Protein AF-A0A9E0RTA8-F1 (afdb_monomer_lite)

Structure (mmCIF, N/CA/C/O backbone):
data_AF-A0A9E0RTA8-F1
#
_entry.id   AF-A0A9E0RTA8-F1
#
loop_
_atom_site.group_PDB
_atom_site.id
_atom_site.type_symbol
_atom_site.label_atom_id
_atom_site.label_alt_id
_atom_site.label_comp_id
_atom_site.label_asym_id
_atom_site.label_entity_id
_atom_site.label_seq_id
_atom_site.pdbx_PDB_ins_code
_atom_site.Cartn_x
_atom_site.Cartn_y
_atom_site.Cartn_z
_atom_site.occupancy
_atom_site.B_iso_or_equiv
_atom_site.auth_seq_i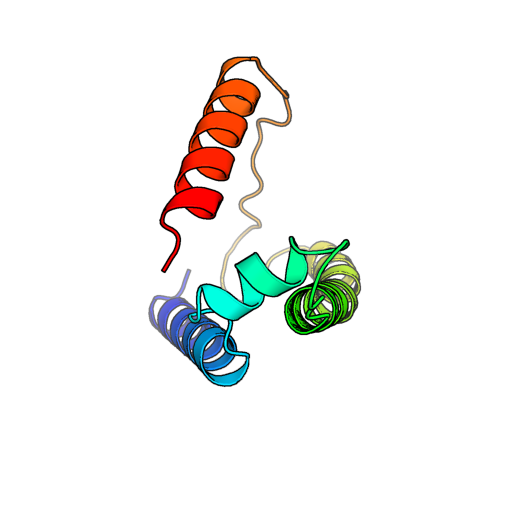d
_atom_site.auth_comp_id
_atom_site.auth_asym_id
_atom_site.auth_atom_id
_atom_site.pdbx_PDB_model_num
ATOM 1 N N . MET A 1 1 ? 7.817 6.284 -18.729 1.00 66.50 1 MET A N 1
ATOM 2 C CA . MET A 1 1 ? 6.458 6.482 -18.162 1.00 66.50 1 MET A CA 1
ATOM 3 C C . MET A 1 1 ? 5.661 7.584 -18.873 1.00 66.50 1 MET A C 1
ATOM 5 O O . MET A 1 1 ? 6.072 8.739 -18.867 1.00 66.50 1 MET A O 1
ATOM 9 N N . ASN A 1 2 ? 4.499 7.264 -19.452 1.00 87.12 2 ASN A N 1
ATOM 10 C CA . ASN A 1 2 ? 3.572 8.265 -20.001 1.00 87.12 2 ASN A CA 1
ATOM 11 C C . ASN A 1 2 ? 2.716 8.889 -18.875 1.00 87.12 2 ASN A C 1
ATOM 13 O O . ASN A 1 2 ? 1.986 8.169 -18.193 1.00 87.12 2 ASN A O 1
ATOM 17 N N . ILE A 1 3 ? 2.777 10.215 -18.697 1.00 90.69 3 ILE A N 1
ATOM 18 C CA . ILE A 1 3 ? 2.045 10.963 -17.651 1.00 90.69 3 ILE A CA 1
ATOM 19 C C . ILE A 1 3 ? 0.536 10.701 -17.707 1.00 90.69 3 ILE A C 1
ATOM 21 O O . ILE A 1 3 ? -0.102 10.569 -16.665 1.00 90.69 3 ILE A O 1
ATOM 25 N N . LEU A 1 4 ? -0.036 10.562 -18.906 1.00 94.19 4 LEU A N 1
ATOM 26 C CA . LEU A 1 4 ? -1.463 10.284 -19.064 1.00 94.19 4 LEU A CA 1
ATOM 27 C C . LEU A 1 4 ? -1.851 8.940 -18.432 1.00 94.19 4 LEU A C 1
ATOM 29 O O . LEU A 1 4 ? -2.893 8.823 -17.798 1.00 94.19 4 LEU A O 1
ATOM 33 N N . ILE A 1 5 ? -0.988 7.932 -18.563 1.00 93.50 5 ILE A N 1
ATOM 34 C CA . ILE A 1 5 ? -1.222 6.598 -18.000 1.00 93.50 5 ILE A CA 1
ATOM 35 C C . ILE A 1 5 ? -1.075 6.627 -16.481 1.00 93.50 5 ILE A C 1
ATOM 37 O O . ILE A 1 5 ? -1.884 6.015 -15.787 1.00 93.50 5 ILE A O 1
ATOM 41 N N . ALA A 1 6 ? -0.101 7.378 -15.961 1.00 93.25 6 ALA A N 1
ATOM 42 C CA . ALA A 1 6 ? 0.037 7.590 -14.523 1.00 93.25 6 ALA A CA 1
ATOM 43 C C . ALA A 1 6 ? -1.205 8.281 -13.932 1.00 93.25 6 ALA A C 1
ATOM 45 O O . ALA A 1 6 ? -1.696 7.861 -12.887 1.00 93.25 6 ALA A O 1
ATOM 46 N N . LEU A 1 7 ? -1.760 9.280 -14.631 1.00 96.56 7 LEU A N 1
ATOM 47 C CA . LEU A 1 7 ? -2.990 9.957 -14.221 1.00 96.56 7 LEU A CA 1
ATOM 48 C C . LEU A 1 7 ? -4.189 9.000 -14.208 1.00 96.56 7 LEU A C 1
ATOM 50 O O . LEU A 1 7 ? -4.910 8.946 -13.218 1.00 96.56 7 LEU A O 1
ATOM 54 N N . ILE A 1 8 ? -4.385 8.219 -15.275 1.00 96.81 8 ILE A N 1
ATOM 55 C CA . ILE A 1 8 ? -5.483 7.243 -15.354 1.00 96.81 8 ILE A CA 1
ATOM 56 C C . ILE A 1 8 ? -5.354 6.195 -14.243 1.00 96.81 8 ILE A C 1
ATOM 58 O O . ILE A 1 8 ? -6.338 5.897 -13.571 1.00 96.81 8 ILE A O 1
ATOM 62 N N . ALA A 1 9 ? -4.150 5.668 -14.006 1.00 95.12 9 ALA A N 1
ATOM 63 C CA . ALA A 1 9 ? -3.903 4.716 -12.927 1.00 95.12 9 ALA A CA 1
ATOM 64 C C . ALA A 1 9 ? -4.203 5.327 -11.547 1.00 95.12 9 ALA A C 1
ATOM 66 O O . ALA A 1 9 ? -4.858 4.686 -10.729 1.00 95.12 9 ALA A O 1
ATOM 67 N N . GLY A 1 10 ? -3.787 6.576 -11.313 1.00 96.44 10 GLY A N 1
ATOM 68 C CA . GLY A 1 10 ? -4.085 7.309 -10.082 1.00 96.44 10 GLY A CA 1
ATOM 69 C C . GLY A 1 10 ? -5.583 7.545 -9.873 1.00 96.44 10 GLY A C 1
ATOM 70 O O . GLY A 1 10 ? -6.080 7.345 -8.768 1.00 96.44 10 GLY A O 1
ATOM 71 N N . LEU A 1 11 ? -6.322 7.896 -10.931 1.00 97.94 11 LEU A N 1
ATOM 72 C CA . LEU A 1 11 ? -7.777 8.062 -10.873 1.00 97.94 11 LEU A CA 1
ATOM 73 C C . LEU A 1 11 ? -8.496 6.741 -10.586 1.00 97.94 11 LEU A C 1
ATOM 75 O O . LEU A 1 11 ? -9.391 6.712 -9.747 1.00 97.94 11 LEU A O 1
ATOM 79 N N . LEU A 1 12 ? -8.092 5.647 -11.238 1.00 96.88 12 LEU A N 1
ATOM 80 C CA . LEU A 1 12 ? -8.653 4.318 -10.979 1.00 96.88 12 LEU A CA 1
ATOM 81 C C . LEU A 1 12 ? -8.380 3.863 -9.541 1.00 96.88 12 LEU A C 1
ATOM 83 O O . LEU A 1 12 ? -9.281 3.351 -8.880 1.00 96.88 12 LEU A O 1
ATOM 87 N N . PHE A 1 13 ? -7.161 4.085 -9.043 1.00 94.94 13 PHE A N 1
ATOM 88 C CA . PHE A 1 13 ? -6.790 3.775 -7.665 1.00 94.94 13 PHE A CA 1
ATOM 89 C C . PHE A 1 13 ? -7.601 4.599 -6.658 1.00 94.94 13 PHE A C 1
ATOM 91 O O . PHE A 1 13 ? -8.211 4.030 -5.756 1.00 94.94 13 PHE A O 1
ATOM 98 N N . GLY A 1 14 ? -7.676 5.920 -6.844 1.00 94.88 14 GLY A N 1
ATOM 99 C CA . GLY A 1 14 ? -8.451 6.808 -5.976 1.00 94.88 14 GLY A CA 1
ATOM 100 C C . GLY A 1 14 ? -9.949 6.495 -5.987 1.00 94.88 14 GLY A C 1
ATOM 101 O O . GLY A 1 14 ? -10.573 6.445 -4.930 1.00 94.88 14 GLY A O 1
ATOM 102 N N . ALA A 1 15 ? -10.523 6.203 -7.159 1.00 96.25 15 ALA A N 1
ATOM 103 C CA . ALA A 1 15 ? -11.913 5.764 -7.269 1.00 96.25 15 ALA A CA 1
ATOM 104 C C . ALA A 1 15 ? -12.146 4.434 -6.535 1.00 96.25 15 ALA A C 1
ATOM 106 O O . ALA A 1 15 ? -13.133 4.297 -5.818 1.00 96.25 15 ALA A O 1
ATOM 107 N N . GLY A 1 16 ? -11.222 3.475 -6.661 1.00 93.44 16 GLY A N 1
ATOM 108 C CA . GLY A 1 16 ? -11.273 2.213 -5.924 1.00 93.44 16 GLY A CA 1
ATOM 109 C C . GLY A 1 16 ? -11.230 2.409 -4.407 1.00 93.44 16 GLY A C 1
ATOM 110 O O . GLY A 1 16 ? -12.025 1.800 -3.692 1.00 93.44 16 GLY A O 1
ATOM 111 N N . LEU A 1 17 ? -10.362 3.296 -3.910 1.00 92.19 17 LEU A N 1
ATOM 112 C CA . LEU A 1 17 ? -10.302 3.646 -2.486 1.00 92.19 17 LEU A CA 1
ATOM 113 C C . LEU A 1 17 ? -11.619 4.253 -1.988 1.00 92.19 17 LEU A C 1
ATOM 115 O O . LEU A 1 17 ? -12.140 3.808 -0.969 1.00 92.19 17 LEU A O 1
ATOM 119 N N . ALA A 1 18 ? -12.184 5.209 -2.731 1.00 92.38 18 ALA A N 1
ATOM 120 C CA . ALA A 1 18 ? -13.442 5.854 -2.364 1.00 92.38 18 ALA A CA 1
ATOM 121 C C . ALA A 1 18 ? -14.624 4.868 -2.370 1.00 92.38 18 ALA A C 1
ATOM 123 O O . ALA A 1 18 ? -15.419 4.849 -1.435 1.00 92.38 18 ALA A O 1
ATOM 124 N N . ILE A 1 19 ? -14.728 4.015 -3.397 1.00 92.38 19 ILE A N 1
ATOM 125 C CA . ILE A 1 19 ? -15.817 3.030 -3.522 1.00 92.38 19 ILE A CA 1
ATOM 126 C C . ILE A 1 19 ? -15.704 1.932 -2.457 1.00 92.38 19 ILE A C 1
ATOM 128 O O . ILE A 1 19 ? -16.719 1.460 -1.955 1.00 92.38 19 ILE A O 1
ATOM 132 N N . SER A 1 20 ? -14.484 1.516 -2.109 1.00 89.19 20 SER A N 1
ATOM 133 C CA . SER A 1 20 ? -14.258 0.469 -1.103 1.00 89.19 20 SER A CA 1
ATOM 134 C C . SER A 1 20 ? -14.428 0.942 0.343 1.00 89.19 20 SER A C 1
ATOM 136 O O . SER A 1 20 ? -14.397 0.108 1.244 1.00 89.19 20 SER A O 1
ATOM 138 N N . GLY A 1 21 ? -14.597 2.249 0.579 1.00 88.06 21 GLY A N 1
ATOM 139 C CA . GLY A 1 21 ? -14.672 2.813 1.929 1.00 88.06 21 GLY A CA 1
ATOM 140 C C . GLY A 1 21 ? -13.332 2.807 2.668 1.00 88.06 21 GLY A C 1
ATOM 141 O O . GLY A 1 21 ? -13.297 3.010 3.873 1.00 88.06 21 GLY A O 1
ATOM 142 N N . MET A 1 22 ? -12.213 2.600 1.965 1.00 87.94 22 MET A N 1
ATOM 143 C CA . MET A 1 22 ? -10.867 2.600 2.560 1.00 87.94 22 MET A CA 1
ATOM 144 C C . MET A 1 22 ? -10.372 3.991 2.975 1.00 87.94 22 MET A C 1
ATOM 146 O O . MET A 1 22 ? -9.294 4.111 3.545 1.00 87.94 22 MET A O 1
ATOM 150 N N . THR A 1 23 ? -11.151 5.028 2.676 1.00 86.44 23 THR A N 1
ATOM 151 C CA . THR A 1 23 ? -10.977 6.397 3.178 1.00 86.44 23 THR A CA 1
ATOM 152 C C . THR A 1 23 ? -11.776 6.656 4.460 1.00 86.44 23 THR A C 1
ATOM 154 O O . THR A 1 23 ? -11.984 7.809 4.821 1.00 86.44 23 THR A O 1
ATOM 157 N N . ASP A 1 24 ? -12.374 5.617 5.050 1.00 87.00 24 ASP A N 1
ATOM 158 C CA . ASP A 1 24 ? -13.066 5.697 6.331 1.00 87.00 24 ASP A CA 1
ATOM 159 C C . ASP A 1 24 ? -12.242 4.971 7.397 1.00 87.00 24 ASP A C 1
ATOM 161 O O . ASP A 1 24 ? -12.025 3.755 7.354 1.00 87.00 24 ASP A O 1
ATOM 165 N N . THR A 1 25 ? -11.810 5.736 8.390 1.00 84.62 25 THR A N 1
ATOM 166 C CA . THR A 1 25 ? -11.001 5.277 9.521 1.00 84.62 25 THR A CA 1
ATOM 167 C C . THR A 1 25 ? -11.704 4.180 10.321 1.00 84.62 25 THR A C 1
ATOM 169 O O . THR A 1 25 ? -11.051 3.280 10.856 1.00 84.62 25 THR A O 1
ATOM 172 N N . GLN A 1 26 ? -13.042 4.184 10.347 1.00 86.88 26 GLN A N 1
ATOM 173 C CA . GLN A 1 26 ? -13.842 3.185 11.053 1.00 86.88 26 GLN A CA 1
ATOM 174 C C . GLN A 1 26 ? -13.727 1.797 10.424 1.00 86.88 26 GLN A C 1
ATOM 176 O O . GLN A 1 26 ? -13.818 0.799 11.136 1.00 86.88 26 GLN A O 1
ATOM 181 N N . VAL A 1 27 ? -13.476 1.705 9.113 1.00 85.56 27 VAL A N 1
ATOM 182 C CA . VAL A 1 27 ? -13.263 0.416 8.437 1.00 85.56 27 VAL A CA 1
ATOM 183 C C . VAL A 1 27 ? -11.987 -0.249 8.946 1.00 85.56 27 VAL A C 1
ATOM 185 O O . VAL A 1 27 ? -11.967 -1.455 9.195 1.00 85.56 27 VAL A O 1
ATOM 188 N N . ILE A 1 28 ? -10.930 0.540 9.143 1.00 83.50 28 ILE A N 1
ATOM 189 C CA . ILE A 1 28 ? -9.643 0.058 9.651 1.00 83.50 28 ILE A CA 1
ATOM 190 C C . ILE A 1 28 ? -9.748 -0.262 11.144 1.00 83.50 28 ILE A C 1
ATOM 192 O O . ILE A 1 28 ? -9.337 -1.341 11.567 1.00 83.50 28 ILE A O 1
ATOM 196 N N . LEU A 1 29 ? -10.324 0.643 11.941 1.00 86.38 29 LEU A N 1
ATOM 197 C CA . LEU A 1 29 ? -10.490 0.439 13.382 1.00 86.38 29 LEU A CA 1
ATOM 198 C C . LEU A 1 29 ? -11.381 -0.769 13.684 1.00 86.38 29 LEU A C 1
ATOM 200 O O . LEU A 1 29 ? -10.999 -1.609 14.495 1.00 86.38 29 LEU A O 1
ATOM 204 N N . GLY A 1 30 ? -12.507 -0.914 12.983 1.00 88.62 30 GLY A N 1
ATOM 205 C CA . GLY A 1 30 ? -13.386 -2.074 13.119 1.00 88.62 30 GLY A CA 1
ATOM 206 C C . GLY A 1 30 ? -12.704 -3.381 12.713 1.00 88.62 30 GLY A C 1
ATOM 207 O O . GLY A 1 30 ? -12.939 -4.416 13.327 1.00 88.62 30 GLY A O 1
ATOM 208 N N . PHE A 1 31 ? -11.800 -3.360 11.730 1.00 88.38 31 PHE A N 1
ATOM 209 C CA . PHE A 1 31 ? -10.997 -4.540 11.397 1.00 88.38 31 PHE A CA 1
ATOM 210 C C . PHE A 1 31 ? -9.995 -4.920 12.499 1.00 88.38 31 PHE A C 1
ATOM 212 O O . PHE A 1 31 ? -9.715 -6.107 12.688 1.00 88.38 31 PHE A O 1
ATOM 219 N N . LEU A 1 32 ? -9.458 -3.941 13.231 1.00 86.81 32 LEU A N 1
ATOM 220 C CA . LEU A 1 32 ? -8.550 -4.180 14.356 1.00 86.81 32 LEU A CA 1
ATOM 221 C C . LEU A 1 32 ? -9.287 -4.590 15.643 1.00 86.81 32 LEU A C 1
ATOM 223 O O . LEU A 1 32 ? -8.680 -5.231 16.503 1.00 86.81 32 LEU A O 1
ATOM 227 N N . ASP A 1 33 ? -10.580 -4.282 15.768 1.00 88.94 33 ASP A N 1
ATOM 228 C CA . ASP A 1 33 ? -11.414 -4.615 16.930 1.00 88.94 33 ASP A CA 1
ATOM 229 C C . ASP A 1 33 ? -11.903 -6.078 16.928 1.00 88.94 33 ASP A C 1
ATOM 231 O O . ASP A 1 33 ? -13.093 -6.378 16.913 1.00 88.94 33 ASP A O 1
ATOM 235 N N . ILE A 1 34 ? -10.964 -7.027 16.933 1.00 89.38 34 ILE A N 1
ATOM 236 C CA . ILE A 1 34 ? -11.244 -8.476 16.847 1.00 89.38 34 ILE A CA 1
ATOM 237 C C . ILE A 1 34 ? -12.070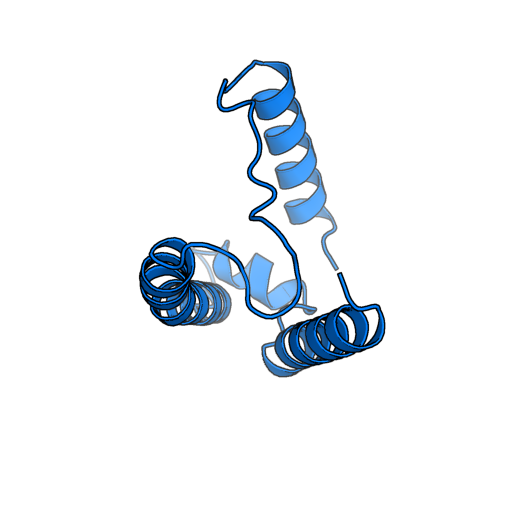 -8.987 18.045 1.00 89.38 34 ILE A C 1
ATOM 239 O O . ILE A 1 34 ? -12.772 -9.991 17.933 1.00 89.38 34 ILE A O 1
ATOM 243 N N . PHE A 1 35 ? -11.976 -8.320 19.200 1.00 92.75 35 PHE A N 1
ATOM 244 C CA . PHE A 1 35 ? -12.679 -8.707 20.428 1.00 92.75 35 PHE A CA 1
ATOM 245 C C . PHE A 1 35 ? -13.994 -7.941 20.654 1.00 92.75 35 PHE A C 1
ATOM 247 O O . PHE A 1 35 ? -14.701 -8.252 21.614 1.00 92.75 35 PHE A O 1
ATOM 254 N N . GLY A 1 36 ? -14.310 -6.960 19.805 1.00 88.75 36 GLY A N 1
ATOM 255 C CA . GLY A 1 36 ? -15.513 -6.136 19.876 1.00 88.75 36 GLY A CA 1
ATOM 256 C C . GLY A 1 36 ? -16.389 -6.291 18.634 1.00 88.75 36 GLY A C 1
ATOM 257 O O . GLY A 1 36 ? -16.758 -7.409 18.269 1.00 88.75 36 GLY A O 1
ATOM 258 N N . ASP A 1 37 ? -16.759 -5.174 18.006 1.00 88.25 37 ASP A N 1
ATOM 259 C CA . ASP A 1 37 ? -17.622 -5.168 16.816 1.00 88.25 37 ASP A CA 1
ATOM 260 C C . ASP A 1 37 ? -16.781 -5.309 15.542 1.00 88.25 37 ASP A C 1
ATOM 262 O O . ASP A 1 37 ? -16.552 -4.362 14.784 1.00 88.25 37 ASP A O 1
ATOM 266 N N . TRP A 1 38 ? -16.236 -6.512 15.356 1.00 92.69 38 TRP A N 1
ATOM 267 C CA . TRP A 1 38 ? -15.256 -6.766 14.311 1.00 92.69 38 TRP A CA 1
ATOM 268 C C . TRP A 1 38 ? -15.835 -6.590 12.899 1.00 92.69 38 TRP A C 1
ATOM 270 O O . TRP A 1 38 ? -16.756 -7.298 12.482 1.00 92.69 38 TRP A O 1
ATOM 280 N N . ASN A 1 39 ? -15.220 -5.699 12.118 1.00 90.62 39 ASN A N 1
ATOM 281 C CA . ASN A 1 39 ? -15.592 -5.407 10.736 1.00 90.62 39 ASN A CA 1
ATOM 282 C C . ASN A 1 39 ? -14.635 -6.094 9.733 1.00 90.62 39 ASN A C 1
ATOM 284 O O . ASN A 1 39 ? -13.477 -5.687 9.599 1.00 90.62 39 ASN A O 1
ATOM 288 N N . PRO A 1 40 ? -15.095 -7.087 8.946 1.00 92.62 40 PRO A N 1
ATOM 289 C CA . PRO A 1 40 ? -14.242 -7.817 8.008 1.00 92.62 40 PRO A CA 1
ATOM 290 C C . PRO A 1 40 ? -13.969 -7.072 6.689 1.00 92.62 40 PRO A C 1
ATOM 292 O O . PRO A 1 40 ? -13.234 -7.593 5.846 1.00 92.62 40 PRO A O 1
ATOM 295 N N . ALA A 1 41 ? -14.548 -5.886 6.463 1.00 90.88 41 ALA A N 1
ATOM 296 C CA . ALA A 1 41 ? -14.453 -5.174 5.186 1.00 90.88 41 ALA A CA 1
ATOM 297 C C . ALA A 1 41 ? -12.998 -4.955 4.739 1.00 90.88 41 ALA A C 1
ATOM 299 O O . ALA A 1 41 ? -12.663 -5.230 3.583 1.00 90.88 41 ALA A O 1
ATOM 300 N N . ALA A 1 42 ? -12.109 -4.563 5.660 1.00 89.12 42 ALA A N 1
ATOM 301 C CA . ALA A 1 42 ? -10.702 -4.358 5.329 1.00 89.12 42 ALA A CA 1
ATOM 302 C C . ALA A 1 42 ? -10.018 -5.652 4.850 1.00 89.12 42 ALA A C 1
ATOM 304 O O . ALA A 1 42 ? -9.297 -5.641 3.851 1.00 89.12 42 ALA A O 1
ATOM 305 N N . ALA A 1 43 ? -10.308 -6.785 5.500 1.00 92.19 43 ALA A N 1
ATOM 306 C CA . ALA A 1 43 ? -9.778 -8.091 5.113 1.00 92.19 43 ALA A CA 1
ATOM 307 C C . ALA A 1 43 ? -10.246 -8.515 3.715 1.00 92.19 43 ALA A C 1
ATOM 309 O O . ALA A 1 43 ? -9.459 -9.053 2.937 1.00 92.19 43 ALA A O 1
ATOM 310 N N . ILE A 1 44 ? -11.512 -8.255 3.375 1.00 93.62 44 ILE A N 1
ATOM 311 C CA . ILE A 1 44 ? -12.088 -8.594 2.066 1.00 93.62 44 ILE A CA 1
ATOM 312 C C . ILE A 1 44 ? -11.443 -7.755 0.959 1.00 93.62 44 ILE A C 1
ATOM 314 O O . ILE A 1 44 ? -11.057 -8.287 -0.086 1.00 93.62 44 ILE A O 1
ATOM 318 N N . VAL A 1 45 ? -11.277 -6.451 1.183 1.00 92.38 45 VAL A N 1
ATOM 319 C CA . VAL A 1 45 ? -10.624 -5.560 0.215 1.00 92.38 45 VAL A CA 1
ATOM 320 C C . VAL A 1 45 ? -9.156 -5.950 0.033 1.00 92.38 45 VAL A C 1
ATOM 322 O O . VAL A 1 45 ? -8.716 -6.132 -1.100 1.00 92.38 45 VAL A O 1
ATOM 325 N N . MET A 1 46 ? -8.409 -6.173 1.118 1.00 93.31 46 MET A N 1
ATOM 326 C CA . MET A 1 46 ? -7.023 -6.650 1.035 1.00 93.31 46 MET A CA 1
ATOM 327 C C . MET A 1 46 ? -6.928 -8.007 0.328 1.00 93.31 46 MET A C 1
ATOM 329 O O . MET A 1 46 ? -6.098 -8.190 -0.562 1.00 93.31 46 MET A O 1
ATOM 333 N N . GLY A 1 47 ? -7.796 -8.954 0.688 1.00 95.69 47 GLY A N 1
ATOM 334 C CA . GLY A 1 47 ? -7.831 -10.291 0.104 1.00 95.69 47 GLY A CA 1
ATOM 335 C C . GLY A 1 47 ? -8.115 -10.258 -1.396 1.00 95.69 47 GLY A C 1
ATOM 336 O O . GLY A 1 47 ? -7.377 -10.859 -2.173 1.00 95.69 47 GLY A O 1
ATOM 337 N N . SER A 1 48 ? -9.131 -9.508 -1.826 1.00 93.88 48 SER A N 1
ATOM 338 C CA . SER A 1 48 ? -9.455 -9.343 -3.249 1.00 93.88 48 SER A CA 1
ATOM 339 C C . SER A 1 48 ? -8.336 -8.638 -4.023 1.00 93.88 48 SER A C 1
ATOM 341 O O . SER A 1 48 ? -7.966 -9.089 -5.110 1.00 93.88 48 SER A O 1
ATOM 343 N N . ALA A 1 49 ? -7.723 -7.601 -3.442 1.00 93.50 49 ALA A N 1
ATOM 344 C CA . ALA A 1 49 ? -6.580 -6.920 -4.037 1.00 93.50 49 ALA A CA 1
ATOM 345 C C . ALA A 1 49 ? -5.397 -7.877 -4.249 1.00 93.50 49 ALA A C 1
ATOM 347 O O . ALA A 1 49 ? -4.804 -7.877 -5.329 1.00 93.50 49 ALA A O 1
ATOM 348 N N . LEU A 1 50 ? -5.076 -8.728 -3.267 1.00 96.31 50 LEU A N 1
ATOM 349 C CA . LEU A 1 50 ? -4.015 -9.734 -3.381 1.00 96.31 50 LEU A CA 1
ATOM 350 C C . LEU A 1 50 ? -4.356 -10.827 -4.399 1.00 96.31 50 LEU A C 1
ATOM 352 O O . LEU A 1 50 ? -3.509 -11.168 -5.224 1.00 96.31 50 LEU A O 1
ATOM 356 N N . LEU A 1 51 ? -5.592 -11.337 -4.384 1.00 97.69 51 LEU A N 1
ATOM 357 C CA . LEU A 1 51 ? -6.061 -12.366 -5.318 1.00 97.69 51 LEU A CA 1
ATOM 358 C C . LEU A 1 51 ? -5.940 -11.931 -6.780 1.00 97.69 51 LEU A C 1
ATOM 360 O O . LEU A 1 51 ? -5.660 -12.762 -7.638 1.00 97.69 51 LEU A O 1
ATOM 364 N N . ILE A 1 52 ? -6.119 -10.641 -7.065 1.00 96.12 52 ILE A N 1
ATOM 365 C CA . ILE A 1 52 ? -5.949 -10.082 -8.410 1.00 96.12 52 ILE A CA 1
ATOM 366 C C . ILE A 1 52 ? -4.477 -9.733 -8.669 1.00 96.12 52 ILE A C 1
ATOM 368 O O . ILE A 1 52 ? -3.928 -10.074 -9.719 1.00 96.12 52 ILE A O 1
ATOM 372 N N . SER A 1 53 ? -3.817 -9.069 -7.717 1.00 95.19 53 SER A N 1
ATOM 373 C CA . SER A 1 53 ? -2.473 -8.515 -7.917 1.00 95.19 53 SER A CA 1
ATOM 374 C C . SER A 1 53 ? -1.407 -9.596 -8.035 1.00 95.19 53 SER A C 1
ATOM 376 O O . SER A 1 53 ? -0.564 -9.508 -8.920 1.00 95.19 53 SER A O 1
ATOM 378 N N . ILE A 1 54 ? -1.435 -10.638 -7.202 1.00 97.06 54 ILE A N 1
ATOM 379 C CA . ILE A 1 54 ? -0.420 -11.705 -7.223 1.00 97.06 54 ILE A CA 1
ATOM 380 C C . ILE A 1 54 ? -0.319 -12.376 -8.606 1.00 97.06 54 ILE A C 1
ATOM 382 O O . ILE A 1 54 ? 0.776 -12.370 -9.183 1.00 97.06 54 ILE A O 1
ATOM 386 N N . PRO A 1 55 ? -1.404 -12.922 -9.197 1.00 97.44 55 PRO A N 1
ATOM 387 C CA . PRO A 1 55 ? -1.322 -13.513 -10.528 1.00 97.44 55 PRO A CA 1
ATOM 388 C C . PRO A 1 55 ? -1.013 -12.466 -11.603 1.00 97.44 55 PRO A C 1
ATOM 390 O O . PRO A 1 55 ? -0.235 -12.753 -12.514 1.00 97.44 55 PRO A O 1
ATOM 393 N N . ALA A 1 56 ? -1.545 -11.243 -11.494 1.00 95.88 56 ALA A N 1
ATOM 394 C CA . ALA A 1 56 ? -1.253 -10.175 -12.447 1.00 95.88 56 ALA A CA 1
ATOM 395 C C . ALA A 1 56 ? 0.244 -9.829 -12.480 1.00 95.88 56 ALA A C 1
ATOM 397 O O . ALA A 1 56 ? 0.848 -9.839 -13.552 1.00 95.88 56 ALA A O 1
ATOM 398 N N . PHE A 1 57 ? 0.872 -9.602 -11.323 1.00 93.56 57 PHE A N 1
ATOM 399 C CA . PHE A 1 57 ? 2.310 -9.351 -11.222 1.00 93.56 57 PHE A CA 1
ATOM 400 C C . PHE A 1 57 ? 3.121 -10.546 -11.717 1.00 93.56 57 PHE A C 1
ATOM 402 O O . PHE A 1 57 ? 4.065 -10.360 -12.481 1.00 93.56 57 PHE A O 1
ATOM 409 N N . HIS A 1 58 ? 2.729 -11.773 -11.367 1.00 93.62 58 HIS A N 1
ATOM 410 C CA . HIS A 1 58 ? 3.412 -12.969 -11.857 1.00 93.62 58 HIS A CA 1
ATOM 411 C C . HIS A 1 58 ? 3.402 -13.068 -13.393 1.00 93.62 58 HIS A C 1
ATOM 413 O O . HIS A 1 58 ? 4.390 -13.485 -13.993 1.00 93.62 58 HIS A O 1
ATOM 419 N N . LEU A 1 59 ? 2.310 -12.667 -14.049 1.00 95.50 59 LEU A N 1
ATOM 420 C CA . LEU A 1 59 ? 2.210 -12.640 -15.510 1.00 95.50 59 LEU A CA 1
ATOM 421 C C . LEU A 1 59 ? 2.946 -11.446 -16.133 1.00 95.50 59 LEU A C 1
ATOM 4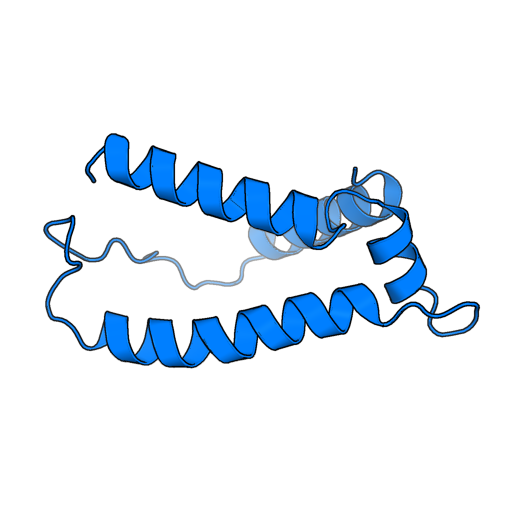23 O O . LEU A 1 59 ? 3.579 -11.590 -17.178 1.00 95.50 59 LEU A O 1
ATOM 427 N N . VAL A 1 60 ? 2.875 -10.269 -15.511 1.00 94.50 60 VAL A N 1
ATOM 428 C CA . VAL A 1 60 ? 3.522 -9.045 -16.007 1.00 94.50 60 VAL A CA 1
ATOM 429 C C . VAL A 1 60 ? 5.040 -9.158 -15.924 1.00 94.50 60 VAL A C 1
ATOM 431 O O . VAL A 1 60 ? 5.717 -8.828 -16.894 1.00 94.50 60 VAL A O 1
ATOM 434 N N . LEU A 1 61 ? 5.574 -9.684 -14.821 1.00 92.25 61 LEU A N 1
ATOM 435 C CA . LEU A 1 61 ? 7.016 -9.833 -14.611 1.00 92.25 61 LEU A CA 1
ATOM 436 C C . LEU A 1 61 ? 7.659 -10.921 -15.485 1.00 92.25 61 LEU A C 1
ATOM 438 O O . LEU A 1 61 ? 8.878 -10.970 -15.589 1.00 92.25 61 LEU A O 1
ATOM 442 N N . LYS A 1 62 ? 6.865 -11.765 -16.160 1.00 93.56 62 LYS A N 1
ATOM 443 C CA . LYS A 1 62 ? 7.363 -12.673 -17.212 1.00 93.56 62 LYS A CA 1
ATOM 444 C C . LYS A 1 62 ? 7.652 -11.961 -18.534 1.00 93.56 62 LYS A C 1
ATOM 446 O O . LYS A 1 62 ? 8.261 -12.554 -19.422 1.00 93.56 62 LYS A O 1
ATOM 451 N N . ARG A 1 63 ? 7.176 -10.726 -18.713 1.00 93.62 63 ARG A N 1
ATOM 452 C CA . ARG A 1 63 ? 7.460 -9.942 -19.919 1.00 93.62 63 ARG A CA 1
ATOM 453 C C . ARG A 1 63 ? 8.898 -9.438 -19.877 1.00 93.62 63 ARG A C 1
ATOM 455 O O . ARG A 1 63 ? 9.447 -9.192 -18.813 1.00 93.62 63 ARG A O 1
ATOM 462 N N . ILE A 1 64 ? 9.477 -9.219 -21.053 1.00 93.50 64 ILE A N 1
ATOM 463 C CA . ILE A 1 64 ? 10.828 -8.649 -21.178 1.00 93.50 64 ILE A CA 1
ATOM 464 C C . ILE A 1 64 ? 10.839 -7.184 -20.710 1.00 93.50 64 ILE A C 1
ATOM 466 O O . ILE A 1 64 ? 11.793 -6.737 -20.081 1.00 93.50 64 ILE A O 1
ATOM 470 N N . LYS A 1 65 ? 9.763 -6.441 -20.995 1.00 93.19 65 LYS A N 1
ATOM 471 C CA . LYS A 1 65 ? 9.586 -5.040 -20.603 1.00 93.19 65 LYS A CA 1
ATOM 472 C C . LYS A 1 65 ? 8.114 -4.714 -20.320 1.00 93.19 65 LYS A C 1
ATOM 474 O O . LYS A 1 65 ? 7.232 -5.423 -20.828 1.00 93.19 65 LYS A O 1
ATOM 479 N N . PRO A 1 66 ? 7.821 -3.666 -19.530 1.00 92.25 66 PRO A N 1
ATOM 480 C CA . PRO A 1 66 ? 6.460 -3.161 -19.386 1.00 92.25 66 PRO A CA 1
ATOM 481 C C . PRO A 1 66 ? 5.920 -2.616 -20.720 1.00 92.25 66 PRO A C 1
ATOM 483 O O . PRO A 1 66 ? 6.661 -2.340 -21.656 1.00 92.25 66 PRO A O 1
ATOM 486 N N . VAL A 1 67 ? 4.597 -2.465 -20.822 1.00 91.69 67 VAL A N 1
ATOM 487 C CA . VAL A 1 67 ? 3.939 -1.991 -22.061 1.00 91.69 67 VAL A CA 1
ATOM 488 C C . VAL A 1 67 ? 4.211 -0.507 -22.327 1.00 91.69 67 VAL A C 1
ATOM 490 O O . VAL A 1 67 ? 4.258 -0.085 -23.477 1.00 91.69 67 VAL A O 1
ATOM 493 N N . PHE A 1 68 ? 4.381 0.278 -21.262 1.00 91.12 68 PHE A N 1
ATOM 494 C CA . PHE A 1 68 ? 4.430 1.744 -21.305 1.00 91.12 68 PHE A CA 1
ATOM 495 C C . PHE A 1 68 ? 5.759 2.323 -20.801 1.00 91.12 68 PHE A C 1
ATOM 497 O O . PHE A 1 68 ? 5.832 3.505 -20.449 1.00 91.12 68 PHE A O 1
ATOM 504 N N . ASP A 1 69 ? 6.790 1.483 -20.733 1.00 90.81 69 ASP A N 1
ATOM 505 C CA . ASP A 1 69 ? 8.152 1.879 -20.392 1.00 90.81 69 ASP A CA 1
ATOM 506 C C . ASP A 1 69 ? 9.171 0.965 -21.085 1.00 90.81 69 ASP A C 1
ATOM 508 O O . ASP A 1 69 ? 8.812 -0.088 -21.621 1.00 90.81 69 ASP A O 1
ATOM 512 N N . ASP A 1 70 ? 10.440 1.355 -21.062 1.00 90.75 70 ASP A N 1
ATOM 513 C CA . ASP A 1 70 ? 11.505 0.601 -21.730 1.00 90.75 70 ASP A CA 1
ATOM 514 C C . ASP A 1 70 ? 12.055 -0.547 -20.877 1.00 90.75 70 ASP A C 1
ATOM 516 O O . ASP A 1 70 ? 12.568 -1.531 -21.414 1.00 90.75 70 ASP A O 1
ATOM 520 N N . SER A 1 71 ? 11.902 -0.468 -19.554 1.00 91.38 71 SER A N 1
ATOM 521 C CA . SER A 1 71 ? 12.374 -1.483 -18.611 1.00 91.38 71 SER A CA 1
ATOM 522 C C . SER A 1 71 ? 11.578 -1.479 -17.301 1.00 91.38 71 SER A C 1
ATOM 524 O O . SER A 1 71 ? 10.858 -0.533 -16.971 1.00 91.38 71 SER A O 1
ATOM 526 N N . PHE A 1 72 ? 11.685 -2.574 -16.543 1.00 91.62 72 PHE A N 1
ATOM 527 C CA . PHE A 1 72 ? 11.172 -2.633 -15.176 1.00 91.62 72 PHE A CA 1
ATOM 528 C C . PHE A 1 72 ? 12.143 -1.940 -14.215 1.00 91.62 72 PHE A C 1
ATOM 530 O O . PHE A 1 72 ? 13.323 -2.278 -14.164 1.00 91.62 72 PHE A O 1
ATOM 537 N N . HIS A 1 73 ? 11.625 -1.020 -13.404 1.00 89.50 73 HIS A N 1
ATOM 538 C CA . HIS A 1 73 ? 12.391 -0.291 -12.392 1.00 89.50 73 HIS A CA 1
ATOM 539 C C . HIS A 1 73 ? 12.203 -0.946 -11.018 1.00 89.50 73 HIS A C 1
ATOM 541 O O . HIS A 1 73 ? 11.414 -0.480 -10.198 1.00 89.50 73 HIS A O 1
ATOM 547 N N . MET A 1 74 ? 12.884 -2.069 -10.786 1.00 87.56 74 MET A N 1
ATOM 548 C CA . MET A 1 74 ? 12.808 -2.786 -9.509 1.00 87.56 74 MET A CA 1
ATOM 549 C C . MET A 1 74 ? 13.775 -2.189 -8.474 1.00 87.56 74 MET A C 1
ATOM 551 O O . MET A 1 74 ? 14.885 -1.794 -8.841 1.00 87.56 74 MET A O 1
ATOM 555 N N . PRO A 1 75 ? 13.408 -2.159 -7.179 1.00 87.19 75 PRO A N 1
ATOM 556 C CA . PRO A 1 75 ? 14.341 -1.799 -6.118 1.00 87.19 75 PRO A CA 1
ATOM 557 C C . PRO A 1 75 ? 15.545 -2.750 -6.108 1.00 87.19 75 PRO A C 1
ATOM 559 O O . PRO A 1 75 ? 15.376 -3.967 -6.128 1.00 87.19 75 PRO A O 1
ATOM 562 N N . SER A 1 76 ? 16.761 -2.205 -6.048 1.00 88.00 76 SER A N 1
ATOM 563 C CA . SER A 1 76 ? 17.993 -2.995 -5.904 1.00 88.00 76 SER A CA 1
ATOM 564 C C . SER A 1 76 ? 18.307 -3.357 -4.450 1.00 88.00 76 SER A C 1
ATOM 566 O O . SER A 1 76 ? 19.068 -4.288 -4.198 1.00 88.00 76 SER A O 1
ATOM 568 N N . ASN A 1 77 ? 17.731 -2.628 -3.489 1.00 87.31 77 ASN A N 1
ATOM 569 C CA . ASN A 1 77 ? 17.924 -2.871 -2.067 1.00 87.31 77 ASN A CA 1
ATOM 570 C C . ASN A 1 77 ? 16.804 -3.760 -1.515 1.00 87.31 77 ASN A C 1
ATOM 572 O O . ASN A 1 77 ? 15.645 -3.352 -1.472 1.00 87.31 77 ASN A O 1
ATOM 576 N N . THR A 1 78 ? 17.174 -4.957 -1.066 1.00 87.62 78 THR A N 1
ATOM 577 C CA . THR A 1 78 ? 16.280 -5.926 -0.416 1.00 87.62 78 THR A CA 1
ATOM 578 C C . THR A 1 78 ? 16.657 -6.173 1.045 1.00 87.62 78 THR A C 1
ATOM 580 O O . THR A 1 78 ? 16.162 -7.116 1.660 1.00 87.62 78 THR A O 1
ATOM 583 N N . VAL A 1 79 ? 17.574 -5.374 1.601 1.00 94.00 79 VAL A N 1
ATOM 584 C CA . VAL A 1 79 ? 18.035 -5.526 2.980 1.00 94.00 79 VAL A CA 1
ATOM 585 C C . VAL A 1 79 ? 16.975 -4.971 3.921 1.00 94.00 79 VAL A C 1
ATOM 587 O O . VAL A 1 79 ? 16.603 -3.802 3.843 1.00 94.00 79 VAL A O 1
ATOM 590 N N . ILE A 1 80 ? 16.514 -5.815 4.840 1.00 93.69 80 ILE A N 1
ATOM 591 C CA . ILE A 1 80 ? 15.685 -5.385 5.963 1.00 93.69 80 ILE A CA 1
ATOM 592 C C . ILE A 1 80 ? 16.635 -4.877 7.047 1.00 93.69 80 ILE A C 1
ATOM 594 O O . ILE A 1 80 ? 17.272 -5.667 7.741 1.00 93.69 80 ILE A O 1
ATOM 598 N N . ASP A 1 81 ? 16.771 -3.556 7.150 1.00 94.94 81 ASP A N 1
ATOM 599 C CA . ASP A 1 81 ? 17.630 -2.896 8.131 1.00 94.94 81 ASP A CA 1
ATOM 6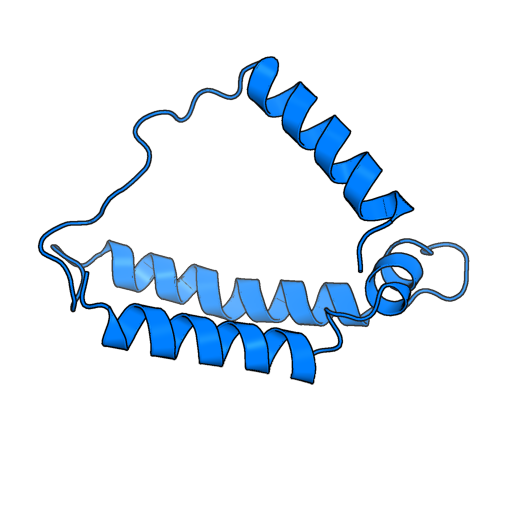00 C C . ASP A 1 81 ? 16.825 -2.258 9.280 1.00 94.94 81 ASP A C 1
ATOM 602 O O . ASP A 1 81 ? 15.596 -2.138 9.252 1.00 94.94 81 ASP A O 1
ATOM 606 N N . ALA A 1 82 ? 17.533 -1.832 10.330 1.00 96.44 82 ALA A N 1
ATOM 607 C CA . ALA A 1 82 ? 16.909 -1.204 11.494 1.00 96.44 82 ALA A CA 1
ATOM 608 C C . ALA A 1 82 ? 16.176 0.103 11.139 1.00 96.44 82 ALA A C 1
ATOM 610 O O . ALA A 1 82 ? 15.193 0.460 11.793 1.00 96.44 82 ALA A O 1
ATOM 611 N N . LYS A 1 83 ? 16.623 0.816 10.097 1.00 95.12 83 LYS A N 1
ATOM 612 C CA . LYS A 1 83 ? 15.987 2.049 9.623 1.00 95.12 83 LYS A CA 1
ATOM 613 C C . LYS A 1 83 ? 14.624 1.760 8.989 1.00 95.12 83 LYS A C 1
ATOM 615 O O . LYS A 1 83 ? 13.661 2.455 9.299 1.00 95.12 83 LYS A O 1
ATOM 620 N N . LEU A 1 84 ? 14.526 0.722 8.159 1.00 94.75 84 LEU A N 1
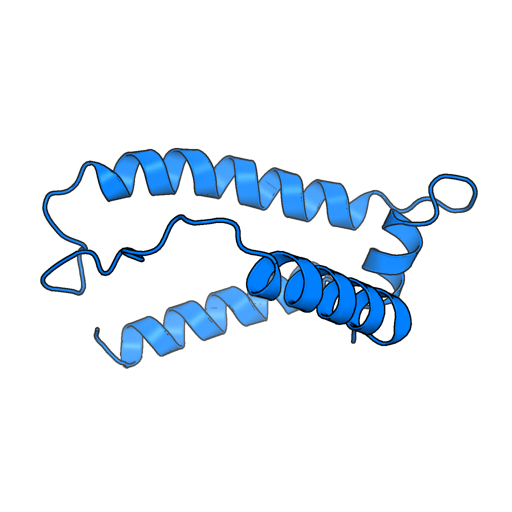ATOM 621 C CA . LEU A 1 84 ? 13.274 0.260 7.571 1.00 94.75 84 LEU A CA 1
ATOM 622 C C . LEU A 1 84 ? 12.313 -0.217 8.659 1.00 94.75 84 LEU A C 1
ATOM 624 O O . LEU A 1 84 ? 11.159 0.202 8.676 1.00 94.75 84 LEU A O 1
ATOM 628 N N . MET A 1 85 ? 12.794 -1.046 9.590 1.00 97.00 85 MET A N 1
ATOM 629 C CA . MET A 1 85 ? 11.963 -1.566 10.679 1.00 97.00 85 MET A CA 1
ATOM 630 C C . MET A 1 85 ? 11.423 -0.450 11.578 1.00 97.00 85 MET A C 1
ATOM 632 O O . MET A 1 85 ? 10.219 -0.380 11.813 1.00 97.00 85 MET A O 1
ATOM 636 N N . SER A 1 86 ? 12.291 0.446 12.059 1.00 97.38 86 SER A N 1
ATOM 637 C CA . SER A 1 86 ? 11.867 1.565 12.913 1.00 97.38 86 SER A CA 1
ATOM 638 C C . SER A 1 86 ? 10.915 2.516 12.187 1.00 97.38 86 SER A C 1
ATOM 640 O O . SER A 1 86 ? 9.890 2.891 12.753 1.00 97.38 86 SER A O 1
ATOM 642 N N . GLY A 1 87 ? 11.196 2.850 10.923 1.00 95.88 87 GLY A N 1
ATOM 643 C CA . GLY A 1 87 ? 10.313 3.674 10.098 1.00 95.88 87 GLY A CA 1
ATOM 644 C C . GLY A 1 87 ? 8.935 3.041 9.894 1.00 95.88 87 GLY A C 1
ATOM 645 O O . GLY A 1 87 ? 7.926 3.719 10.064 1.00 95.88 87 GLY A O 1
ATOM 646 N N . ALA A 1 88 ? 8.883 1.739 9.602 1.00 95.31 88 ALA A N 1
ATOM 647 C CA . ALA A 1 88 ? 7.631 1.005 9.435 1.00 95.31 88 ALA A CA 1
ATOM 648 C C . ALA A 1 88 ? 6.804 0.955 10.730 1.00 95.31 88 ALA A C 1
ATOM 650 O O . ALA A 1 88 ? 5.592 1.148 10.680 1.00 95.31 88 ALA A O 1
ATOM 651 N N . ILE A 1 89 ? 7.445 0.753 11.889 1.00 96.00 89 ILE A N 1
ATOM 652 C CA . ILE A 1 89 ? 6.768 0.754 13.197 1.00 96.00 89 ILE A CA 1
ATOM 653 C C . ILE A 1 89 ? 6.173 2.135 13.497 1.00 96.00 89 ILE A C 1
ATOM 655 O O . ILE A 1 89 ? 4.990 2.231 13.816 1.00 96.00 89 ILE A O 1
ATOM 659 N N . ILE A 1 90 ? 6.966 3.206 13.368 1.00 95.81 90 ILE A N 1
ATOM 660 C CA . ILE A 1 90 ? 6.506 4.580 13.633 1.00 95.81 90 ILE A CA 1
ATOM 661 C C . ILE A 1 90 ? 5.356 4.949 12.691 1.00 95.81 90 ILE A C 1
ATOM 663 O O . ILE A 1 90 ? 4.349 5.501 13.135 1.00 95.81 90 ILE A O 1
ATOM 667 N N . PHE A 1 91 ? 5.484 4.611 11.405 1.00 92.00 91 PHE A N 1
ATOM 668 C CA . PHE A 1 91 ? 4.433 4.828 10.417 1.00 92.00 91 PHE A CA 1
ATOM 669 C C . PHE A 1 91 ? 3.154 4.060 10.768 1.00 92.00 91 PHE A C 1
ATOM 671 O O . PHE A 1 91 ? 2.081 4.654 10.777 1.00 92.00 91 PHE A O 1
ATOM 678 N N . GLY A 1 92 ? 3.263 2.772 11.107 1.00 88.38 92 GLY A N 1
ATOM 679 C CA . GLY A 1 92 ? 2.116 1.941 11.474 1.00 88.38 92 GLY A CA 1
ATOM 680 C C . GLY A 1 92 ? 1.377 2.461 12.708 1.00 88.38 92 GLY A C 1
ATOM 681 O O . GLY A 1 92 ? 0.151 2.521 12.698 1.00 88.38 92 GLY A O 1
ATOM 682 N N . ILE A 1 93 ? 2.109 2.909 13.735 1.00 89.06 93 ILE A N 1
ATOM 683 C CA . ILE A 1 93 ? 1.521 3.547 14.923 1.00 89.06 93 ILE A CA 1
ATOM 684 C C . ILE A 1 93 ? 0.791 4.836 14.532 1.00 89.06 93 ILE A C 1
ATOM 686 O O . ILE A 1 93 ? -0.364 5.022 14.904 1.00 89.06 93 ILE A O 1
ATOM 690 N N . GLY A 1 94 ? 1.438 5.720 13.765 1.00 87.25 94 GLY A N 1
ATOM 691 C CA . GLY A 1 94 ? 0.824 6.976 13.330 1.00 87.25 94 GLY A CA 1
ATOM 692 C C . GLY A 1 94 ? -0.438 6.752 12.496 1.00 87.25 94 GLY A C 1
ATOM 693 O O . GLY A 1 94 ? -1.453 7.409 12.721 1.00 87.25 94 GLY A O 1
ATOM 694 N N . TRP A 1 95 ? -0.396 5.783 11.581 1.00 83.56 95 TRP A N 1
ATOM 695 C CA . TRP A 1 95 ? -1.533 5.415 10.746 1.00 83.56 95 TRP A CA 1
ATOM 696 C C . TRP A 1 95 ? -2.685 4.819 11.562 1.00 83.56 95 TRP A C 1
ATOM 698 O O . TRP A 1 95 ? -3.821 5.231 11.376 1.00 83.56 95 TRP A O 1
ATOM 708 N N . GLY A 1 96 ? -2.413 3.929 12.520 1.00 76.44 96 GLY A N 1
ATOM 709 C CA . GLY A 1 96 ? -3.460 3.368 13.380 1.00 76.44 96 GLY A CA 1
ATOM 710 C C . GLY A 1 96 ? -4.119 4.391 14.315 1.00 76.44 96 GLY A C 1
ATOM 711 O O . GLY A 1 96 ? -5.292 4.247 14.642 1.00 76.44 96 GLY A O 1
ATOM 712 N N . LEU A 1 97 ? -3.385 5.426 14.744 1.00 77.25 97 LEU A N 1
ATOM 713 C CA . LEU A 1 97 ? -3.894 6.453 15.665 1.00 77.25 97 LEU A CA 1
ATOM 714 C C . LEU A 1 97 ? -4.705 7.559 14.978 1.00 77.25 97 LEU A C 1
ATOM 716 O O . LEU A 1 97 ? -5.638 8.086 15.576 1.00 77.25 97 LEU A O 1
ATOM 720 N N . TYR A 1 98 ? -4.311 7.954 13.767 1.00 75.44 98 TYR A N 1
ATOM 721 C CA . TYR A 1 98 ? -4.839 9.150 13.097 1.00 75.44 98 TYR A CA 1
ATOM 722 C C . TYR A 1 98 ? -5.337 8.915 11.676 1.00 75.44 98 TYR A C 1
ATOM 724 O O . TYR A 1 98 ? -5.907 9.846 11.107 1.00 75.44 98 TYR A O 1
ATOM 732 N N . GLY A 1 99 ? -5.036 7.760 11.076 1.00 66.62 99 GLY A N 1
ATOM 733 C CA . GLY A 1 99 ? -5.207 7.519 9.646 1.00 66.62 99 GLY A CA 1
ATOM 734 C C . GLY A 1 99 ? -6.609 7.893 9.206 1.00 66.62 99 GLY A C 1
ATOM 735 O O . GLY A 1 99 ? -7.548 7.315 9.73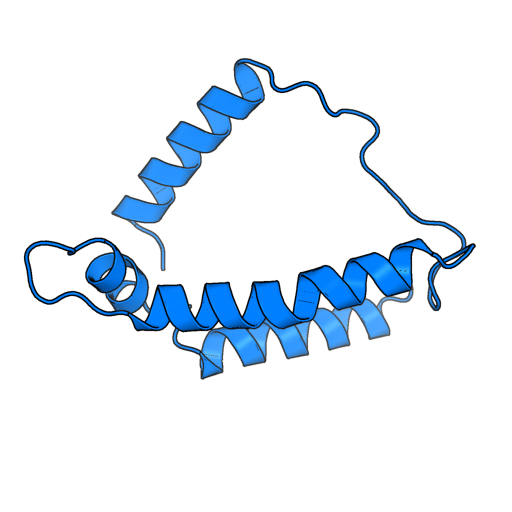4 1.00 66.62 99 GLY A O 1
ATOM 736 N N . TRP A 1 100 ? -6.693 8.889 8.317 1.00 52.66 100 TRP A N 1
ATOM 737 C CA . TRP A 1 100 ? -7.884 9.285 7.566 1.00 52.66 100 TRP A CA 1
ATOM 738 C C . TRP A 1 100 ? -8.212 8.234 6.510 1.00 52.66 100 TRP A C 1
ATOM 740 O O . TRP A 1 100 ? -7.249 7.694 5.914 1.00 52.66 100 TRP A O 1
#

Sequence (100 aa):
MNILIALIAGLLFGAGLAISGMTDTQVILGFLDIFGDWNPAAAIVMGSALLISIPAFHLVLKRIKPVFDDSFHMPSNTVIDAKLMSGAIIFGIGWGLYGW

Secondary structure (DSSP, 8-state):
--HHHHHHHHHHHHHHHHHHTTT-HHHHHHHH-TTSS--THHHHHHHHHHHHHHHHHHHHTTSSS-TTSSS----S-----HHHHHHHHHHHHHHHHH--

Foldseek 3Di:
DDVVVVVVVVVVVVVLCVVLVVQPLCQVVLCVPPVPNRHCSVVVSVVVCCVVVVVVCVVQVPDQAHPPDDHDDDDPDPDDDPVNVVVVVVVVVCCNVPND

Radius of gyration: 17.2 Å; chains: 1; bounding box: 36×24×42 Å

pLDDT: mean 90.7, std 6.81, range [52.66, 97.94]